Protein AF-A0A1M6UGU2-F1 (afdb_monomer_lite)

pLDDT: mean 79.5, std 14.53, range [37.66, 92.69]

Radius of gyration: 14.46 Å; chains: 1; bounding box: 33×23×29 Å

Secondary structure (DSSP, 8-state):
--S-TT----GGGS-HHHHHHHHHHHHHHHHTT----HHHHHHHHHHHHT-

Structure (mmCIF, N/CA/C/O backbone):
data_AF-A0A1M6UGU2-F1
#
_entry.id   AF-A0A1M6UGU2-F1
#
loop_
_atom_site.group_PDB
_atom_site.id
_atom_site.type_symbol
_atom_site.label_atom_id
_atom_site.label_alt_id
_atom_site.label_comp_id
_atom_site.label_asym_id
_atom_site.label_entity_id
_atom_site.label_seq_id
_atom_site.pdbx_PDB_ins_code
_atom_site.Cartn_x
_atom_site.Cartn_y
_atom_site.Cartn_z
_atom_site.occupancy
_atom_site.B_iso_or_equiv
_atom_site.auth_seq_id
_atom_site.auth_comp_id
_atom_site.auth_asym_id
_atom_site.auth_atom_id
_atom_site.pdbx_PDB_model_num
ATOM 1 N N . MET A 1 1 ? -19.438 11.781 -18.818 1.00 37.66 1 MET A N 1
ATOM 2 C CA . MET A 1 1 ? -18.211 11.036 -19.185 1.00 37.66 1 MET A CA 1
ATOM 3 C C . MET A 1 1 ? -17.609 10.352 -17.949 1.00 37.66 1 MET A C 1
ATOM 5 O O . MET A 1 1 ? -16.566 10.774 -17.479 1.00 37.66 1 MET A O 1
ATOM 9 N N . LEU A 1 2 ? -18.271 9.337 -17.371 1.00 43.59 2 LEU A N 1
ATOM 10 C CA . LEU A 1 2 ? -17.858 8.725 -16.086 1.00 43.59 2 LEU A CA 1
ATOM 11 C C . LEU A 1 2 ? -17.932 7.184 -16.101 1.00 43.59 2 LEU A C 1
ATOM 13 O O . LEU A 1 2 ? -18.211 6.563 -15.085 1.00 43.59 2 LEU A O 1
ATOM 17 N N . ASN A 1 3 ? -17.699 6.543 -17.251 1.00 44.44 3 ASN A N 1
ATOM 18 C CA . ASN A 1 3 ? -17.957 5.104 -17.408 1.00 44.44 3 ASN A CA 1
ATOM 19 C C . ASN A 1 3 ? -16.713 4.199 -17.399 1.00 44.44 3 ASN A C 1
ATOM 21 O O . ASN A 1 3 ? -16.793 3.096 -17.920 1.00 44.44 3 ASN A O 1
ATOM 25 N N . ASN A 1 4 ? -15.576 4.626 -16.826 1.00 48.72 4 ASN A N 1
ATOM 26 C CA . ASN A 1 4 ? -14.344 3.810 -16.831 1.00 48.72 4 ASN A CA 1
ATOM 27 C C . ASN A 1 4 ? -13.465 3.877 -15.558 1.00 48.72 4 ASN A C 1
ATOM 29 O O . ASN A 1 4 ? -12.386 3.296 -15.545 1.00 48.72 4 ASN A O 1
ATOM 33 N N . MET A 1 5 ? -13.892 4.521 -14.465 1.00 49.91 5 MET A N 1
ATOM 34 C CA . MET A 1 5 ? -13.036 4.765 -13.279 1.00 49.91 5 MET A CA 1
ATOM 35 C C . MET A 1 5 ? -12.754 3.545 -12.375 1.00 49.91 5 MET A C 1
ATOM 37 O O . MET A 1 5 ? -12.108 3.698 -11.343 1.00 49.91 5 MET A O 1
ATOM 41 N N . CYS A 1 6 ? -13.217 2.337 -12.711 1.00 44.53 6 CYS A N 1
ATOM 42 C CA . CYS A 1 6 ? -13.028 1.163 -11.849 1.00 44.53 6 CYS A CA 1
ATOM 43 C C . CYS A 1 6 ? -12.704 -0.112 -12.641 1.00 44.53 6 CYS A C 1
ATOM 45 O O . CYS A 1 6 ? -13.376 -1.131 -12.509 1.00 44.53 6 CYS A O 1
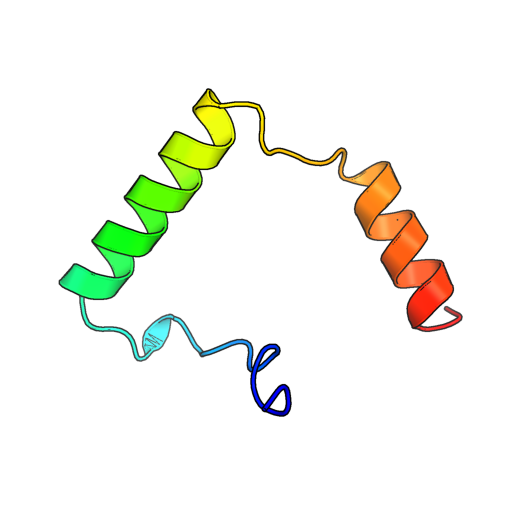ATOM 47 N N . LYS A 1 7 ? -11.669 -0.068 -13.486 1.00 58.12 7 LYS A N 1
ATOM 48 C CA . LYS A 1 7 ? -10.961 -1.292 -13.880 1.00 58.12 7 LYS A CA 1
ATOM 49 C C . LYS A 1 7 ? -9.712 -1.397 -13.019 1.00 58.12 7 LYS A C 1
ATOM 51 O O . LYS A 1 7 ? -8.805 -0.585 -13.153 1.00 58.12 7 LYS A O 1
ATOM 56 N N . ILE A 1 8 ? -9.686 -2.379 -12.120 1.00 67.44 8 ILE A N 1
ATOM 57 C CA . ILE A 1 8 ? -8.451 -2.779 -11.443 1.00 67.44 8 ILE A CA 1
ATOM 58 C C . ILE A 1 8 ? -7.584 -3.421 -12.526 1.00 67.44 8 ILE A C 1
ATOM 60 O O . ILE A 1 8 ? -7.849 -4.539 -12.968 1.00 67.44 8 ILE A O 1
ATOM 64 N N . GLU A 1 9 ? -6.620 -2.666 -13.045 1.00 75.00 9 GLU A N 1
ATOM 65 C CA . GLU A 1 9 ? -5.677 -3.185 -14.028 1.00 75.00 9 GLU A CA 1
ATOM 66 C C . GLU A 1 9 ? -4.707 -4.156 -13.353 1.00 75.00 9 GLU A C 1
ATOM 68 O O . GLU A 1 9 ? -4.268 -3.942 -12.224 1.00 75.00 9 GLU A O 1
ATOM 73 N N . ASN A 1 10 ? -4.367 -5.242 -14.048 1.00 81.12 10 ASN A N 1
ATOM 74 C CA . ASN A 1 10 ? -3.363 -6.174 -13.554 1.00 81.12 10 ASN A CA 1
ATOM 75 C C . ASN A 1 10 ? -1.976 -5.522 -13.659 1.00 81.12 10 ASN A C 1
ATOM 77 O O . ASN A 1 10 ? -1.444 -5.398 -14.764 1.00 81.12 10 ASN A O 1
ATOM 81 N N . ALA A 1 11 ? -1.394 -5.161 -12.514 1.00 81.12 11 ALA A N 1
ATOM 82 C CA . ALA A 1 11 ? -0.079 -4.531 -12.423 1.00 81.12 11 ALA A CA 1
ATOM 83 C C . ALA A 1 11 ? 1.050 -5.368 -13.052 1.00 81.12 11 ALA A C 1
ATOM 85 O O . ALA A 1 11 ? 2.035 -4.806 -13.518 1.00 81.12 11 ALA A O 1
ATOM 86 N N . ALA A 1 12 ? 0.888 -6.692 -13.173 1.00 84.88 12 ALA A N 1
ATOM 87 C CA . ALA A 1 12 ? 1.855 -7.551 -13.864 1.00 84.88 12 ALA A CA 1
ATOM 88 C C . ALA A 1 12 ? 1.974 -7.256 -15.373 1.00 84.88 12 ALA A C 1
ATOM 90 O O . ALA A 1 12 ? 2.892 -7.744 -16.024 1.00 84.88 12 ALA A O 1
ATOM 91 N N . LYS A 1 13 ? 1.037 -6.489 -15.946 1.00 89.25 13 LYS A N 1
ATOM 92 C CA . LYS A 1 13 ? 1.057 -6.058 -17.352 1.00 89.25 13 LYS A CA 1
ATOM 93 C C . LYS A 1 13 ? 1.635 -4.655 -17.542 1.00 89.25 13 LYS A C 1
ATOM 95 O O . LYS A 1 13 ? 1.653 -4.163 -18.668 1.00 89.25 13 LYS A O 1
ATOM 100 N N . TRP A 1 14 ? 2.022 -3.974 -16.466 1.00 88.56 14 TRP A N 1
ATOM 101 C CA . TRP A 1 14 ? 2.566 -2.625 -16.556 1.00 88.56 14 TRP A CA 1
ATOM 102 C C . TRP A 1 14 ? 4.031 -2.647 -16.987 1.00 88.56 14 TRP A C 1
ATOM 104 O O . TRP A 1 14 ? 4.763 -3.594 -16.701 1.00 88.56 14 TRP A O 1
ATOM 114 N N . SER A 1 15 ? 4.455 -1.585 -17.676 1.00 91.19 15 SER A N 1
ATOM 115 C CA . SER A 1 15 ? 5.881 -1.338 -17.873 1.00 91.19 15 SER A CA 1
ATOM 116 C C . SER A 1 15 ? 6.524 -0.969 -16.535 1.00 91.19 15 SER A C 1
ATOM 118 O O . SER A 1 15 ? 5.840 -0.520 -15.607 1.00 91.19 15 SER A O 1
ATOM 120 N N . LYS A 1 16 ? 7.843 -1.138 -16.440 1.00 90.31 16 LYS A N 1
ATOM 121 C CA . LYS A 1 16 ? 8.592 -0.826 -15.220 1.00 90.31 16 LYS A CA 1
ATOM 122 C C . LYS A 1 16 ? 8.421 0.643 -14.821 1.00 90.31 16 LYS A C 1
ATOM 124 O O . LYS A 1 16 ? 8.166 0.932 -13.662 1.00 90.31 16 LYS A O 1
ATOM 129 N N . GLU A 1 17 ? 8.465 1.552 -15.789 1.00 91.62 17 GLU A N 1
ATOM 130 C CA . GLU A 1 17 ? 8.348 2.997 -15.565 1.00 91.62 17 GLU A CA 1
ATOM 131 C C . GLU A 1 17 ? 6.983 3.365 -14.981 1.00 91.62 17 GLU A C 1
ATOM 133 O O . GLU A 1 17 ? 6.885 4.190 -14.076 1.00 91.62 17 GLU A O 1
ATOM 138 N N . ARG A 1 18 ? 5.915 2.727 -15.477 1.00 89.12 18 ARG A N 1
ATOM 139 C CA . ARG A 1 18 ? 4.566 2.943 -14.953 1.00 89.12 18 ARG A CA 1
ATOM 140 C C . ARG A 1 18 ? 4.418 2.392 -13.538 1.00 89.12 18 ARG A C 1
ATOM 142 O O . ARG A 1 18 ? 3.774 3.030 -12.711 1.00 89.12 18 ARG A O 1
ATOM 149 N N . LEU A 1 19 ? 4.984 1.215 -13.274 1.00 90.44 19 LEU A N 1
ATOM 150 C CA . LEU A 1 19 ? 4.964 0.618 -11.942 1.00 90.44 19 LEU A CA 1
ATOM 151 C C . LEU A 1 19 ? 5.691 1.514 -10.932 1.00 90.44 19 LEU A C 1
ATOM 153 O O . LEU A 1 19 ? 5.125 1.823 -9.886 1.00 90.44 19 LEU A O 1
ATOM 157 N N . 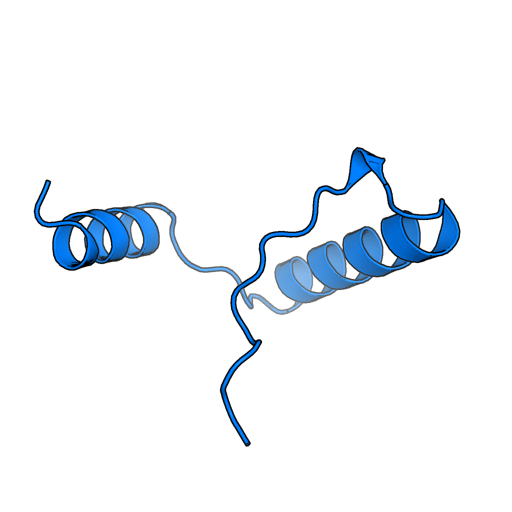ASP A 1 20 ? 6.895 1.966 -11.277 1.00 92.69 20 ASP A N 1
ATOM 158 C CA . ASP A 1 20 ? 7.714 2.841 -10.436 1.00 92.69 20 ASP A CA 1
ATOM 159 C C . ASP A 1 20 ? 6.974 4.161 -10.136 1.00 92.69 20 ASP A C 1
ATOM 161 O O . ASP A 1 20 ? 6.863 4.562 -8.978 1.00 92.69 20 ASP A O 1
ATOM 165 N N . ALA A 1 21 ? 6.349 4.779 -11.145 1.00 91.94 21 ALA A N 1
ATOM 166 C CA . ALA A 1 21 ? 5.574 6.010 -10.966 1.00 91.94 21 ALA A CA 1
ATOM 167 C C . ALA A 1 21 ? 4.349 5.840 -10.041 1.00 91.94 21 ALA A C 1
ATOM 169 O O . ALA A 1 21 ? 4.052 6.722 -9.231 1.00 91.94 21 ALA A O 1
ATOM 170 N N . GLU A 1 22 ? 3.626 4.717 -10.128 1.00 88.12 22 GLU A N 1
ATOM 171 C CA . GLU A 1 22 ? 2.498 4.443 -9.223 1.00 88.12 22 GLU A CA 1
ATOM 172 C C . GLU A 1 22 ? 2.967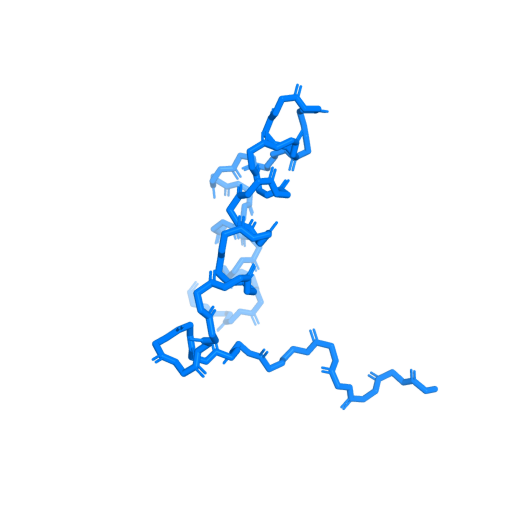 4.161 -7.785 1.00 88.12 22 GLU A C 1
ATOM 174 O O . GLU A 1 22 ? 2.294 4.566 -6.833 1.00 88.12 22 GLU A O 1
ATOM 179 N N . LEU A 1 23 ? 4.133 3.528 -7.604 1.00 90.88 23 LEU A N 1
ATOM 180 C CA . LEU A 1 23 ? 4.735 3.325 -6.282 1.00 90.88 23 LEU A CA 1
ATOM 181 C C . LEU A 1 23 ? 5.135 4.656 -5.635 1.00 90.88 23 LEU A C 1
ATOM 183 O O . LEU A 1 23 ? 4.787 4.903 -4.478 1.00 90.88 23 LEU A O 1
ATOM 187 N N . GLU A 1 24 ? 5.807 5.535 -6.380 1.00 92.50 24 GLU A N 1
ATOM 188 C CA . GLU A 1 24 ? 6.191 6.870 -5.904 1.00 92.50 24 GLU A CA 1
ATOM 189 C C . GLU A 1 24 ? 4.970 7.711 -5.522 1.00 92.50 24 GLU A C 1
ATOM 191 O O . GLU A 1 24 ? 4.944 8.368 -4.478 1.00 92.50 24 GLU A O 1
ATOM 196 N N . LYS A 1 25 ? 3.916 7.658 -6.340 1.00 89.19 25 LYS A N 1
ATOM 197 C CA . LYS A 1 25 ? 2.650 8.326 -6.043 1.00 89.19 25 LYS A CA 1
ATOM 198 C C . LYS A 1 25 ? 2.017 7.790 -4.761 1.00 89.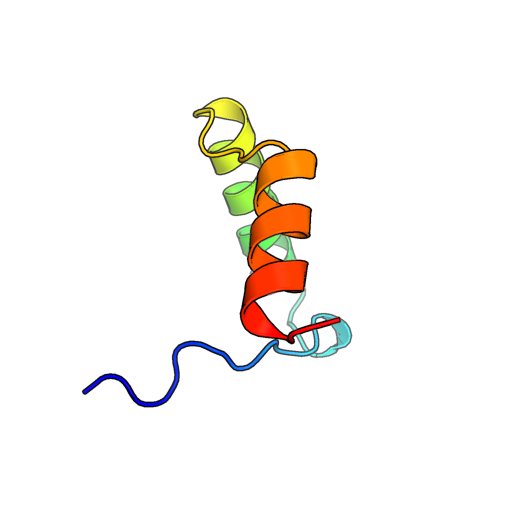19 25 LYS A C 1
ATOM 200 O O . LYS A 1 25 ? 1.643 8.585 -3.901 1.00 89.19 25 LYS A O 1
ATOM 205 N N . GLY A 1 26 ? 1.934 6.468 -4.608 1.00 86.12 26 GLY A N 1
ATOM 206 C CA . GLY A 1 26 ? 1.399 5.842 -3.398 1.00 86.12 26 GLY A CA 1
ATOM 207 C C . GLY A 1 26 ? 2.182 6.239 -2.143 1.00 86.12 26 GLY A C 1
ATOM 208 O O . GLY A 1 26 ? 1.588 6.558 -1.114 1.00 86.12 26 GLY A O 1
ATOM 209 N N . TYR A 1 27 ? 3.510 6.308 -2.246 1.00 88.50 27 TYR A N 1
ATOM 210 C CA . TYR A 1 27 ? 4.375 6.774 -1.165 1.00 88.50 27 TYR A CA 1
ATOM 211 C C . TYR A 1 27 ? 4.112 8.243 -0.795 1.00 88.50 27 TYR A C 1
ATOM 213 O O . TYR A 1 27 ? 3.946 8.573 0.381 1.00 88.50 27 TYR A O 1
ATOM 221 N N . ASN A 1 28 ? 3.984 9.127 -1.786 1.00 90.69 28 ASN A N 1
ATOM 222 C CA . ASN A 1 28 ? 3.652 10.534 -1.554 1.00 90.69 28 ASN A CA 1
ATOM 223 C C . ASN A 1 28 ? 2.258 10.713 -0.933 1.00 90.69 28 ASN A C 1
ATOM 225 O O . ASN A 1 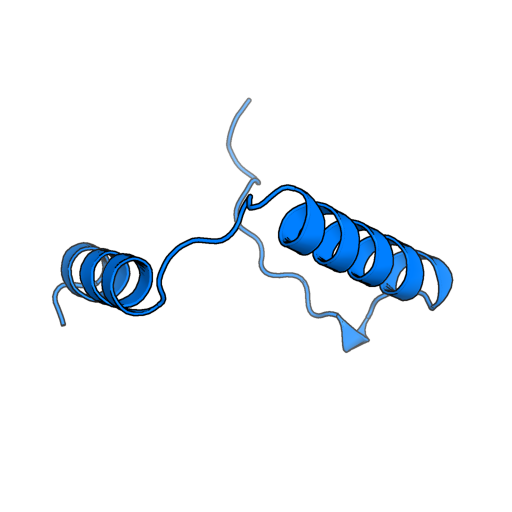28 ? 2.078 11.553 -0.051 1.00 90.69 28 ASN A O 1
ATOM 229 N N . ASP A 1 29 ? 1.279 9.905 -1.340 1.00 86.06 29 ASP A N 1
ATOM 230 C CA . ASP A 1 29 ? -0.062 9.906 -0.748 1.00 86.06 29 ASP A CA 1
ATOM 231 C C . ASP A 1 29 ? -0.027 9.485 0.730 1.00 86.06 29 ASP A C 1
ATOM 233 O O . ASP A 1 29 ? -0.721 10.084 1.558 1.00 86.06 29 ASP A O 1
ATOM 237 N N . MET A 1 30 ? 0.830 8.519 1.085 1.00 86.12 30 MET A N 1
ATOM 238 C CA . MET A 1 30 ? 1.067 8.136 2.480 1.00 86.12 30 MET A CA 1
ATOM 239 C C . MET A 1 30 ? 1.684 9.275 3.295 1.00 86.12 30 MET A C 1
ATOM 241 O O . MET A 1 30 ? 1.190 9.570 4.384 1.00 86.12 30 MET A O 1
ATOM 245 N N . LEU A 1 31 ? 2.714 9.943 2.764 1.00 88.69 31 LEU A N 1
ATOM 246 C CA . LEU A 1 31 ? 3.354 11.085 3.431 1.00 88.69 31 LEU A CA 1
ATOM 247 C C . LEU A 1 31 ? 2.389 12.257 3.638 1.00 88.69 31 LEU A C 1
ATOM 249 O O . LEU A 1 31 ? 2.437 12.927 4.666 1.00 88.69 31 LEU A O 1
ATOM 253 N N . GLN A 1 32 ? 1.485 12.490 2.688 1.00 89.44 32 GLN A N 1
ATOM 254 C CA . GLN A 1 32 ? 0.476 13.548 2.770 1.00 89.44 32 GLN A CA 1
ATOM 255 C C . GLN A 1 32 ? -0.723 13.186 3.658 1.00 89.44 32 GLN A C 1
ATOM 257 O O . GLN A 1 32 ? -1.694 13.939 3.712 1.00 89.44 32 GLN A O 1
ATOM 262 N N . GLY A 1 33 ? -0.698 12.030 4.330 1.00 83.38 33 GLY A N 1
ATOM 263 C CA . GLY A 1 33 ? -1.799 11.591 5.182 1.00 83.38 33 GLY A CA 1
ATOM 264 C C . GLY A 1 33 ? -3.084 11.302 4.405 1.00 83.38 33 GLY A C 1
ATOM 265 O O . GLY A 1 33 ? -4.153 11.217 5.005 1.00 83.38 33 GLY A O 1
ATOM 266 N N . ARG A 1 34 ? -3.004 11.099 3.080 1.00 81.12 34 ARG A N 1
ATOM 267 C CA . ARG A 1 34 ? -4.124 10.652 2.234 1.00 81.12 34 ARG A CA 1
ATOM 268 C C . ARG A 1 34 ? -4.360 9.149 2.401 1.00 81.12 34 ARG A C 1
ATOM 270 O O . ARG A 1 34 ? -4.586 8.415 1.443 1.00 81.12 34 ARG A O 1
ATOM 277 N N . THR A 1 35 ? -4.307 8.685 3.645 1.00 79.81 35 THR A N 1
ATOM 278 C CA . THR A 1 35 ? -4.546 7.304 4.046 1.00 79.81 35 THR A CA 1
ATOM 279 C C . THR A 1 35 ? -5.911 7.209 4.716 1.00 79.81 35 THR A C 1
ATOM 281 O O . THR A 1 35 ? -6.409 8.154 5.328 1.00 79.81 35 THR A O 1
ATOM 284 N N . ARG A 1 36 ? -6.571 6.061 4.566 1.00 78.62 36 ARG A N 1
ATOM 285 C CA . ARG A 1 36 ? -7.852 5.784 5.222 1.00 78.62 36 ARG A CA 1
ATOM 286 C C . ARG A 1 36 ? -7.659 4.622 6.189 1.00 78.62 36 ARG A C 1
ATOM 288 O O . ARG A 1 36 ? -7.034 3.635 5.799 1.00 78.62 36 ARG A O 1
ATOM 295 N N . PRO A 1 37 ? -8.207 4.683 7.414 1.00 83.38 37 PRO A N 1
ATOM 296 C CA . PRO A 1 37 ? -8.141 3.558 8.334 1.00 83.38 37 PRO A CA 1
ATOM 297 C C . PRO A 1 37 ? -8.759 2.306 7.711 1.00 83.38 37 PRO A C 1
ATOM 299 O O . PRO A 1 37 ? -9.877 2.354 7.187 1.00 83.38 37 PRO A O 1
ATOM 302 N N . ALA A 1 38 ? -8.062 1.172 7.818 1.00 81.75 38 ALA A N 1
ATOM 303 C CA . ALA A 1 38 ? -8.517 -0.100 7.257 1.00 81.75 38 ALA A CA 1
ATOM 304 C C . ALA A 1 38 ? -9.925 -0.474 7.750 1.00 81.75 38 ALA A C 1
ATOM 306 O O . ALA A 1 38 ? -10.755 -0.921 6.966 1.00 81.75 38 ALA A O 1
ATOM 307 N N . ALA A 1 39 ? -10.237 -0.198 9.020 1.00 82.81 39 ALA A N 1
ATOM 308 C CA . ALA A 1 39 ? -11.558 -0.433 9.598 1.00 82.81 39 ALA A CA 1
ATOM 309 C C . ALA A 1 39 ? -12.687 0.322 8.869 1.00 82.81 39 ALA A C 1
ATOM 311 O O . ALA A 1 39 ? -13.766 -0.240 8.678 1.00 82.81 39 ALA A O 1
ATOM 312 N N . MET A 1 40 ? -12.446 1.560 8.417 1.00 83.94 40 MET A N 1
ATOM 313 C CA . MET A 1 40 ? -13.438 2.320 7.646 1.00 83.94 40 MET A CA 1
ATOM 314 C C . MET A 1 40 ? -13.628 1.718 6.257 1.00 83.94 40 MET A C 1
ATOM 316 O O . MET A 1 40 ? -14.757 1.488 5.839 1.00 83.94 40 MET A O 1
ATOM 320 N N . VAL A 1 41 ? -12.528 1.403 5.566 1.00 84.88 41 VAL A N 1
ATOM 321 C CA . VAL A 1 41 ? -12.580 0.809 4.222 1.00 84.88 41 VAL A CA 1
ATOM 322 C C . VAL A 1 41 ? -1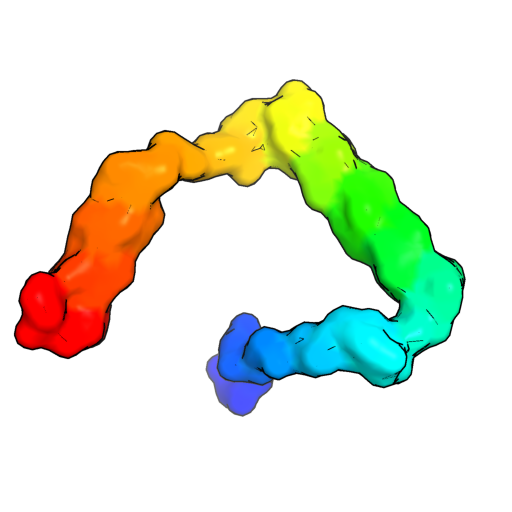3.288 -0.546 4.254 1.00 84.88 41 VAL A C 1
ATOM 324 O O . VAL A 1 41 ? -14.169 -0.796 3.438 1.00 84.88 41 VAL A O 1
ATOM 327 N N . LEU A 1 42 ? -12.966 -1.402 5.224 1.00 83.25 42 LEU A N 1
ATOM 328 C CA . LEU A 1 42 ? -13.602 -2.711 5.385 1.00 83.25 42 LEU A CA 1
ATOM 329 C C . LEU A 1 42 ? -15.092 -2.590 5.728 1.00 83.25 42 LEU A C 1
ATOM 331 O O . LEU A 1 42 ? -15.899 -3.366 5.222 1.00 83.25 42 LEU A O 1
ATOM 335 N N . SER A 1 43 ? -15.470 -1.605 6.545 1.00 84.94 43 SER A N 1
ATOM 336 C CA . SER A 1 43 ? -16.877 -1.338 6.863 1.00 84.94 43 SER A CA 1
ATOM 337 C C . SER A 1 43 ? -17.657 -0.856 5.638 1.00 84.94 43 SER A C 1
ATOM 339 O O . SER A 1 43 ? -18.777 -1.311 5.408 1.00 84.94 43 SER A O 1
ATOM 341 N N . ASP A 1 44 ? -17.065 0.017 4.821 1.00 84.44 44 ASP A N 1
ATOM 342 C CA . ASP A 1 44 ? -17.662 0.471 3.562 1.00 84.44 44 ASP A CA 1
ATOM 343 C C . ASP A 1 44 ? -17.811 -0.681 2.562 1.00 84.44 44 ASP A C 1
ATOM 345 O O . ASP A 1 44 ? -18.838 -0.790 1.896 1.00 84.44 44 ASP A O 1
ATOM 349 N N . VAL A 1 45 ? -16.817 -1.574 2.480 1.00 85.12 45 VAL A N 1
ATOM 350 C CA . VAL A 1 45 ? -16.871 -2.783 1.643 1.00 85.12 45 VAL A CA 1
ATOM 351 C C . VAL A 1 45 ? -18.000 -3.706 2.102 1.00 85.12 45 VAL A C 1
ATOM 353 O O . VAL A 1 45 ? -18.803 -4.116 1.266 1.00 85.12 45 VAL A O 1
ATOM 356 N N . LYS A 1 46 ? -18.126 -3.973 3.409 1.00 83.88 46 LYS A N 1
ATOM 357 C CA . LYS A 1 46 ? -19.236 -4.774 3.957 1.00 83.88 46 LYS A CA 1
ATOM 358 C C . LYS A 1 46 ? -20.597 -4.194 3.589 1.00 83.88 46 LYS A C 1
ATOM 360 O O . LYS A 1 46 ? -21.441 -4.899 3.049 1.00 83.88 46 LYS A O 1
ATOM 365 N N . LYS A 1 47 ? -20.781 -2.884 3.788 1.00 83.62 47 LYS A N 1
ATOM 366 C CA . LYS A 1 47 ? -22.018 -2.182 3.408 1.00 83.62 47 LYS A CA 1
ATOM 367 C C . LYS A 1 47 ? -22.291 -2.248 1.906 1.00 83.62 47 LYS A C 1
ATOM 369 O O . LYS A 1 47 ? -23.433 -2.419 1.500 1.00 83.62 47 LYS A O 1
ATOM 374 N N . LYS A 1 48 ? -21.253 -2.102 1.079 1.00 84.50 48 LYS A N 1
ATOM 375 C CA . LYS A 1 48 ? -21.375 -2.066 -0.383 1.00 84.50 48 LYS A CA 1
ATOM 376 C C . LYS A 1 48 ? -21.730 -3.424 -0.985 1.00 84.50 48 LYS A C 1
ATOM 378 O O . LYS A 1 48 ? -22.474 -3.466 -1.958 1.00 84.50 48 LYS A O 1
ATOM 383 N N . TYR A 1 49 ? -21.180 -4.504 -0.439 1.00 84.44 49 TYR A N 1
ATOM 384 C CA . TYR A 1 49 ? -21.393 -5.860 -0.951 1.00 84.44 49 TYR A CA 1
ATOM 385 C C . TYR A 1 49 ? -22.415 -6.665 -0.141 1.00 84.44 49 TYR A C 1
ATOM 387 O O . TYR A 1 49 ? -22.675 -7.812 -0.487 1.00 84.44 49 TYR A O 1
ATOM 395 N N . ASN A 1 50 ? -23.015 -6.050 0.885 1.00 71.94 50 ASN A N 1
ATOM 396 C CA . ASN A 1 50 ? -24.034 -6.634 1.755 1.00 71.94 50 ASN A CA 1
ATOM 397 C C . ASN A 1 50 ? -23.656 -8.041 2.263 1.00 71.94 50 ASN A C 1
ATOM 399 O O . ASN A 1 50 ? -24.467 -8.966 2.220 1.00 71.94 50 ASN A O 1
ATOM 403 N N . VAL A 1 51 ? -22.394 -8.174 2.688 1.00 60.81 51 VAL A N 1
ATOM 404 C CA . VAL A 1 51 ? -21.777 -9.377 3.280 1.00 60.81 51 VAL A CA 1
ATOM 405 C C . VAL A 1 51 ? -21.624 -9.242 4.784 1.00 60.81 51 VAL A C 1
ATOM 407 O O . VAL A 1 51 ? -21.297 -8.125 5.254 1.00 60.81 51 VAL A O 1
#

Foldseek 3Di:
DPPPPDDPDDPVPDDPVVNVVVVVVVVVCVVVVVDDPPVVVVVVVCVVVVD

Sequence (51 aa):
MLNNMCKIENAAKWSKERLDAELEKGYNDMLQGRTRPAAMVLSDVKKKYNV